Protein AF-A0A352NA90-F1 (afdb_monomer_lite)

Secondary structure (DSSP, 8-state):
------HHHHHHHEEEETTEEEEEHHHHHHHTTS-HHHHHHHHHHTGGGS-GGGEEEPPHHHHHHHHHHS---SS---SSPPEEEE--

Foldseek 3Di:
DPPDDPVVLVVLQFDQDPNFTKGFLCSVCVVVVHDSVVSVVVCVVVVVVDDPVQKDFDDPVVVVVVCVVVVDDPPDDDPDGTMMGTDD

Structure (mmCIF, N/CA/C/O backbone):
data_AF-A0A352NA90-F1
#
_entry.id   AF-A0A352NA90-F1
#
loop_
_atom_site.group_PDB
_atom_site.id
_atom_site.type_symbol
_atom_site.label_atom_id
_atom_site.label_alt_id
_atom_site.label_comp_id
_atom_site.label_asym_id
_atom_site.label_entity_id
_atom_site.label_seq_id
_atom_site.pdbx_PDB_ins_code
_atom_site.Cartn_x
_atom_site.Cartn_y
_atom_site.Cartn_z
_atom_site.occupancy
_atom_site.B_iso_or_equiv
_atom_site.auth_seq_id
_atom_site.auth_comp_id
_atom_site.auth_asym_id
_atom_site.auth_atom_id
_atom_site.pdbx_PDB_model_num
ATOM 1 N N . MET A 1 1 ? 7.715 9.024 -21.778 1.00 36.19 1 MET A N 1
ATOM 2 C CA . MET A 1 1 ? 6.316 8.633 -22.053 1.00 36.19 1 MET A CA 1
ATOM 3 C C . MET A 1 1 ? 5.730 8.081 -20.763 1.00 36.19 1 MET A C 1
ATOM 5 O O . MET A 1 1 ? 6.377 7.241 -20.157 1.00 36.19 1 MET A O 1
ATOM 9 N N . LYS A 1 2 ? 4.589 8.598 -20.286 1.00 48.69 2 LYS A N 1
ATOM 10 C CA . LYS A 1 2 ? 3.846 7.989 -19.169 1.00 48.69 2 LYS A CA 1
ATOM 11 C C . LYS A 1 2 ? 3.172 6.743 -19.739 1.00 48.69 2 LYS A C 1
ATOM 13 O O . LYS A 1 2 ? 2.219 6.887 -20.498 1.00 48.69 2 LYS A O 1
ATOM 18 N N . GLU A 1 3 ? 3.701 5.559 -19.452 1.00 61.91 3 GLU A N 1
ATOM 19 C CA . GLU A 1 3 ? 2.966 4.331 -19.744 1.00 61.91 3 GLU A CA 1
ATOM 20 C C . GLU A 1 3 ? 1.680 4.348 -18.917 1.00 61.91 3 GLU A C 1
ATOM 22 O O . GLU A 1 3 ? 1.700 4.493 -17.692 1.00 61.91 3 GLU A O 1
ATOM 27 N N . LEU A 1 4 ? 0.545 4.302 -19.608 1.00 63.12 4 LEU A N 1
ATOM 28 C CA . LEU A 1 4 ? -0.756 4.164 -18.979 1.00 63.12 4 LEU A CA 1
ATOM 29 C C . LEU A 1 4 ? -0.850 2.723 -18.492 1.00 63.12 4 LEU A C 1
ATOM 31 O O . LEU A 1 4 ? -0.990 1.796 -19.286 1.00 63.12 4 LEU A O 1
ATOM 35 N N . ILE A 1 5 ? -0.722 2.538 -17.182 1.00 67.06 5 ILE A N 1
ATOM 36 C CA . ILE A 1 5 ? -0.931 1.235 -16.563 1.00 67.06 5 ILE A CA 1
ATOM 37 C C . ILE A 1 5 ? -2.399 0.844 -16.799 1.00 67.06 5 ILE A C 1
ATOM 39 O O . ILE A 1 5 ? -3.285 1.629 -16.446 1.00 67.06 5 ILE A O 1
ATOM 43 N N . PRO A 1 6 ? -2.680 -0.348 -17.358 1.00 73.38 6 PRO A N 1
ATOM 44 C CA . PRO A 1 6 ? -4.044 -0.830 -17.533 1.00 73.38 6 PRO A CA 1
ATOM 45 C C . PRO A 1 6 ? -4.791 -0.847 -16.197 1.00 73.38 6 PRO A C 1
ATOM 47 O O . PRO A 1 6 ? -4.295 -1.405 -15.213 1.00 73.38 6 PRO A O 1
ATOM 50 N N . VAL A 1 7 ? -5.991 -0.264 -16.162 1.00 72.06 7 VAL A N 1
ATOM 51 C CA . VAL A 1 7 ? -6.826 -0.187 -14.948 1.00 72.06 7 VAL A CA 1
ATOM 52 C C . VAL A 1 7 ? -7.115 -1.583 -14.388 1.00 72.06 7 VAL A C 1
ATOM 54 O O . VAL A 1 7 ? -7.064 -1.784 -13.182 1.00 72.06 7 VAL A O 1
ATOM 57 N N . GLU A 1 8 ? -7.271 -2.578 -15.258 1.00 74.56 8 GLU A N 1
ATOM 58 C CA . GLU A 1 8 ? -7.475 -3.991 -14.912 1.00 74.56 8 GLU A CA 1
ATOM 59 C C . GLU A 1 8 ? -6.342 -4.561 -14.038 1.00 74.56 8 GLU A C 1
ATOM 61 O O . GLU A 1 8 ? -6.583 -5.302 -13.082 1.00 74.56 8 GLU A O 1
ATOM 66 N N . ARG A 1 9 ? -5.084 -4.177 -14.314 1.00 72.88 9 AR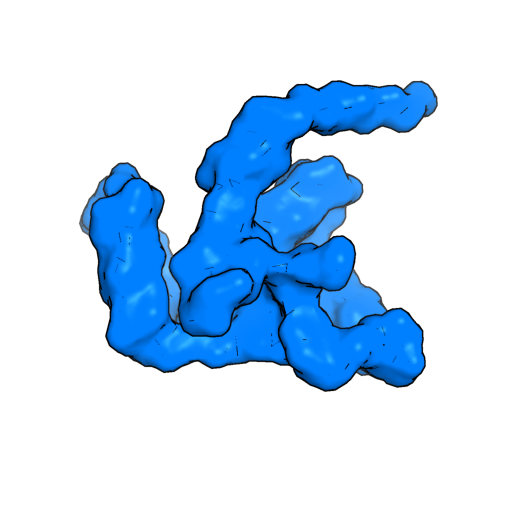G A N 1
ATOM 67 C CA . ARG A 1 9 ? -3.933 -4.589 -13.492 1.00 72.88 9 ARG A CA 1
ATOM 68 C C . ARG A 1 9 ? -3.989 -3.956 -12.110 1.00 72.88 9 ARG A C 1
ATOM 70 O O . ARG A 1 9 ? -3.641 -4.613 -11.132 1.00 72.88 9 ARG A O 1
ATOM 77 N N . ILE A 1 10 ? -4.431 -2.705 -12.028 1.00 74.50 10 ILE A N 1
ATOM 78 C CA . ILE A 1 10 ? -4.597 -1.990 -10.761 1.00 74.50 10 ILE A CA 1
ATOM 79 C C . ILE A 1 10 ? -5.717 -2.654 -9.955 1.00 74.50 10 ILE A C 1
ATOM 81 O O . ILE A 1 10 ? -5.500 -3.001 -8.799 1.00 74.50 10 ILE A O 1
ATOM 85 N N . GLU A 1 11 ? -6.871 -2.913 -10.571 1.00 75.44 11 GLU A N 1
ATOM 86 C CA . GLU A 1 11 ? -8.026 -3.544 -9.925 1.00 75.44 11 GLU A CA 1
ATOM 87 C C . GLU A 1 11 ? -7.720 -4.949 -9.399 1.00 75.44 11 GLU A C 1
ATOM 89 O O . GLU A 1 11 ? -8.071 -5.250 -8.261 1.00 75.44 11 GLU A O 1
ATOM 94 N N . SER A 1 12 ? -6.976 -5.771 -10.150 1.00 75.81 12 SER A N 1
ATOM 95 C CA . SER A 1 12 ? -6.560 -7.111 -9.696 1.00 75.81 12 SER A CA 1
ATOM 96 C C . SER A 1 12 ? -5.659 -7.106 -8.450 1.00 75.81 12 SER A C 1
ATOM 98 O O . SER A 1 12 ? -5.601 -8.092 -7.717 1.00 75.81 12 SER A O 1
ATOM 100 N N . LYS A 1 13 ? -4.957 -5.991 -8.204 1.00 75.25 13 LYS A N 1
ATOM 101 C CA . LYS A 1 13 ? -4.024 -5.794 -7.082 1.00 75.25 13 LYS A CA 1
ATOM 102 C C . LYS A 1 13 ? -4.668 -5.016 -5.923 1.00 75.25 13 LYS A C 1
ATOM 104 O O . LYS A 1 13 ? -4.071 -4.894 -4.850 1.00 75.25 13 LYS A O 1
ATOM 109 N N . ILE A 1 14 ? -5.882 -4.488 -6.115 1.00 80.50 14 ILE A N 1
ATOM 110 C CA . ILE A 1 14 ? -6.667 -3.834 -5.066 1.00 80.50 14 ILE A CA 1
ATOM 111 C C . ILE A 1 14 ? -7.372 -4.897 -4.230 1.00 80.50 14 ILE A C 1
ATOM 113 O O . ILE A 1 14 ? -8.117 -5.737 -4.720 1.00 80.50 14 ILE A O 1
ATOM 117 N N . LEU A 1 15 ? -7.168 -4.816 -2.923 1.00 75.81 15 LEU A N 1
ATOM 118 C CA . LEU A 1 15 ? -7.686 -5.765 -1.951 1.00 75.81 15 LEU A CA 1
ATOM 119 C C . LEU A 1 15 ? -8.580 -5.026 -0.968 1.00 75.81 15 LEU A C 1
ATOM 121 O O . LEU A 1 15 ? -8.240 -3.939 -0.500 1.00 75.81 15 LEU A O 1
ATOM 125 N N . LEU A 1 16 ? -9.713 -5.629 -0.629 1.00 74.12 16 LEU A N 1
ATOM 126 C CA . LEU A 1 16 ? -10.700 -5.028 0.256 1.00 74.12 16 LEU A CA 1
ATOM 127 C C . LEU A 1 16 ? -10.505 -5.573 1.676 1.00 74.12 16 LEU A C 1
ATOM 129 O O . LEU A 1 16 ? -10.866 -6.709 1.974 1.00 74.12 16 LEU A O 1
ATOM 133 N N . ILE A 1 17 ? -9.883 -4.780 2.550 1.00 73.81 17 ILE A N 1
ATOM 134 C CA . ILE A 1 17 ? -9.596 -5.153 3.944 1.00 73.81 17 ILE A CA 1
ATOM 135 C C . ILE A 1 17 ? -10.268 -4.154 4.873 1.00 73.81 17 ILE A C 1
ATOM 137 O O . ILE A 1 17 ? -10.039 -2.954 4.763 1.00 73.81 17 ILE A O 1
ATOM 141 N N . ARG A 1 18 ? -11.100 -4.648 5.802 1.00 72.00 18 ARG A N 1
ATOM 142 C CA . ARG A 1 18 ? -11.870 -3.813 6.746 1.00 72.00 18 ARG A CA 1
ATOM 143 C C . ARG A 1 18 ? -12.685 -2.709 6.050 1.00 72.00 18 ARG A C 1
ATOM 145 O O . ARG A 1 18 ? -12.741 -1.591 6.546 1.00 72.00 18 ARG A O 1
ATOM 152 N N . GLY A 1 19 ? -13.241 -2.990 4.868 1.00 73.75 19 GLY A N 1
ATOM 153 C CA . GLY A 1 19 ? -13.980 -1.999 4.070 1.00 73.75 19 GLY A CA 1
ATOM 154 C C . GLY A 1 19 ? -13.108 -0.992 3.309 1.00 73.75 19 GLY A C 1
ATOM 155 O O . GLY A 1 19 ? -13.639 -0.108 2.648 1.00 73.75 19 GLY A O 1
ATOM 156 N N . HIS A 1 20 ? -11.781 -1.127 3.359 1.00 74.88 20 HIS A N 1
ATOM 157 C CA . HIS A 1 20 ? -10.841 -0.222 2.704 1.00 74.88 20 HIS A CA 1
ATOM 158 C C . HIS A 1 20 ? -10.182 -0.876 1.493 1.00 74.88 20 HIS A C 1
ATOM 160 O O . HIS A 1 20 ? -9.840 -2.058 1.534 1.00 74.88 20 HIS A O 1
ATOM 166 N N . LYS A 1 21 ? -9.965 -0.089 0.432 1.00 79.88 21 LYS A N 1
ATOM 167 C CA . LYS A 1 21 ? -9.171 -0.487 -0.736 1.00 79.88 21 LYS A CA 1
ATOM 168 C C . LYS A 1 21 ? -7.686 -0.356 -0.411 1.00 79.88 21 LYS A C 1
ATOM 170 O O . LYS A 1 21 ? -7.191 0.719 -0.075 1.00 79.88 21 LYS A O 1
ATOM 175 N N . VAL A 1 22 ? -6.976 -1.469 -0.485 1.00 77.19 22 VAL A N 1
ATOM 176 C CA . VAL A 1 22 ? -5.595 -1.584 -0.030 1.00 77.19 22 VAL A CA 1
ATOM 177 C C . VAL A 1 22 ? -4.794 -2.350 -1.066 1.00 77.19 22 VAL A C 1
ATOM 179 O O . VAL A 1 22 ? -5.217 -3.404 -1.519 1.00 77.19 22 VAL A O 1
ATOM 182 N N . MET A 1 23 ? -3.608 -1.866 -1.394 1.00 82.00 23 MET A N 1
ATOM 183 C CA . MET A 1 23 ? -2.676 -2.515 -2.308 1.00 82.00 23 MET A CA 1
ATOM 184 C C . MET A 1 23 ? -1.435 -2.974 -1.542 1.00 82.00 23 MET A C 1
ATOM 186 O O . MET A 1 23 ? -1.075 -2.398 -0.511 1.00 82.00 23 MET A O 1
ATOM 190 N N . LEU A 1 24 ? -0.768 -4.034 -1.991 1.00 79.94 24 LEU A N 1
ATOM 191 C CA . LEU A 1 24 ? 0.496 -4.431 -1.373 1.00 79.94 24 LEU A CA 1
ATOM 192 C C . LEU A 1 24 ? 1.616 -3.480 -1.794 1.00 79.94 24 LEU A C 1
ATOM 194 O O . LEU A 1 24 ? 1.651 -3.002 -2.923 1.00 79.94 24 LEU A O 1
ATOM 198 N N . ALA A 1 25 ? 2.571 -3.227 -0.896 1.00 75.75 25 ALA A N 1
ATOM 199 C CA . ALA A 1 25 ? 3.698 -2.355 -1.222 1.00 75.75 25 ALA A CA 1
ATOM 200 C C . ALA A 1 25 ? 4.529 -2.899 -2.398 1.00 75.75 25 ALA A C 1
ATOM 202 O O . ALA A 1 25 ? 5.104 -2.112 -3.137 1.00 75.75 25 ALA A O 1
ATOM 203 N N . HIS A 1 26 ? 4.571 -4.226 -2.582 1.00 77.19 26 HIS A N 1
ATOM 204 C CA . HIS A 1 26 ? 5.255 -4.857 -3.714 1.00 77.19 26 HIS A CA 1
ATOM 205 C C . HIS A 1 26 ? 4.548 -4.575 -5.048 1.00 77.19 26 HIS A C 1
ATOM 207 O O . HIS A 1 26 ? 5.203 -4.179 -6.002 1.00 77.19 26 HIS A O 1
ATOM 213 N N . ASP A 1 27 ? 3.219 -4.703 -5.078 1.00 80.44 27 ASP A N 1
ATOM 214 C CA . ASP A 1 27 ? 2.378 -4.383 -6.232 1.00 80.44 27 ASP A CA 1
ATOM 215 C C . ASP A 1 27 ? 2.515 -2.909 -6.611 1.00 80.44 27 ASP A C 1
ATOM 217 O O . ASP A 1 27 ? 2.700 -2.567 -7.774 1.00 80.44 27 ASP A O 1
ATOM 221 N N . LEU A 1 28 ? 2.481 -2.029 -5.609 1.00 79.94 28 LEU A N 1
ATOM 222 C CA . LEU A 1 28 ? 2.655 -0.596 -5.8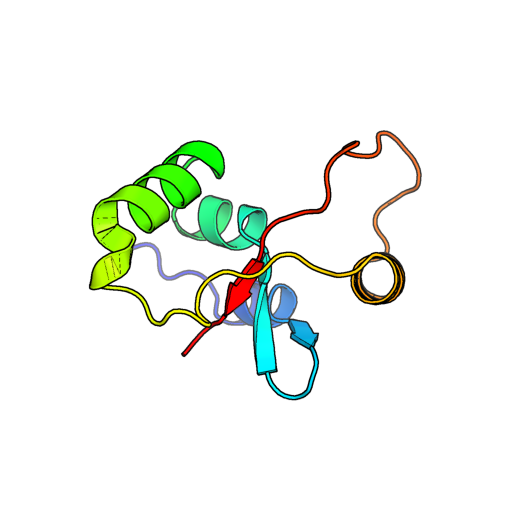08 1.00 79.94 28 LEU A CA 1
ATOM 223 C C . LEU A 1 28 ? 4.051 -0.266 -6.350 1.00 79.94 28 LEU A C 1
ATOM 225 O O . LEU A 1 28 ? 4.197 0.571 -7.235 1.00 79.94 28 LEU A O 1
ATOM 229 N N . ALA A 1 29 ? 5.080 -0.926 -5.828 1.00 82.81 29 ALA A N 1
ATOM 230 C CA . ALA A 1 29 ? 6.450 -0.741 -6.275 1.00 82.81 29 ALA A CA 1
ATOM 231 C C . ALA A 1 29 ? 6.638 -1.212 -7.727 1.00 82.81 29 ALA A C 1
ATOM 233 O O . ALA A 1 29 ? 7.217 -0.483 -8.526 1.00 82.81 29 ALA A O 1
ATOM 234 N N . GLU A 1 30 ? 6.055 -2.358 -8.091 1.00 82.31 30 GLU A N 1
ATOM 235 C CA . GLU A 1 30 ? 6.016 -2.868 -9.466 1.00 82.31 30 GLU A CA 1
ATOM 236 C C . GLU A 1 30 ? 5.297 -1.894 -10.413 1.00 82.31 30 GLU A C 1
ATOM 238 O O . GLU A 1 30 ? 5.820 -1.578 -11.479 1.00 82.31 30 GLU A O 1
ATOM 243 N N . LEU A 1 31 ? 4.148 -1.349 -9.998 1.00 78.88 31 LEU A N 1
ATOM 244 C CA . LEU A 1 31 ? 3.386 -0.358 -10.768 1.00 78.88 31 LEU A CA 1
ATOM 245 C C . LEU A 1 31 ? 4.189 0.919 -11.040 1.00 78.88 31 LEU A C 1
ATOM 247 O O . LEU A 1 31 ? 4.130 1.465 -12.138 1.00 78.88 31 LEU A O 1
ATOM 251 N N . TYR A 1 32 ? 4.951 1.397 -10.057 1.00 78.94 32 TYR A N 1
ATOM 252 C CA . TYR A 1 32 ? 5.807 2.575 -10.218 1.00 78.94 32 TYR A CA 1
ATOM 253 C C . TYR A 1 32 ? 7.201 2.255 -10.778 1.00 78.94 32 TYR A C 1
ATOM 255 O O . TYR A 1 32 ? 8.000 3.177 -10.946 1.00 78.94 32 TYR A O 1
ATOM 263 N N . GLY A 1 33 ? 7.516 0.985 -11.053 1.00 81.56 33 GLY A N 1
ATOM 264 C CA . GLY A 1 33 ? 8.844 0.562 -11.505 1.00 81.56 33 GLY A CA 1
ATOM 265 C C . GLY A 1 33 ? 9.961 0.867 -10.500 1.00 81.56 33 GLY A C 1
ATOM 266 O O . GLY A 1 33 ? 11.103 1.104 -10.890 1.00 81.56 33 GLY A O 1
ATOM 267 N N . VAL A 1 34 ? 9.641 0.916 -9.205 1.00 84.31 34 VAL A N 1
ATOM 268 C CA . VAL A 1 34 ? 10.596 1.171 -8.119 1.00 84.31 34 VAL A CA 1
ATOM 269 C C . VAL A 1 34 ? 10.762 -0.069 -7.253 1.00 84.31 34 VAL A C 1
ATOM 271 O O . VAL A 1 34 ? 9.915 -0.951 -7.220 1.00 84.31 34 VAL A O 1
ATOM 274 N N . GLU A 1 35 ? 11.847 -0.139 -6.489 1.00 83.81 35 GLU A N 1
ATOM 275 C CA . GLU A 1 35 ? 11.989 -1.189 -5.484 1.00 83.81 35 GLU A CA 1
ATOM 276 C C . GLU A 1 35 ? 11.062 -0.947 -4.287 1.00 83.81 35 GLU A C 1
ATOM 278 O O . GLU A 1 35 ? 10.978 0.171 -3.768 1.00 83.81 35 GLU A O 1
ATOM 283 N N . THR A 1 36 ? 10.456 -2.016 -3.758 1.00 81.56 36 THR A N 1
ATOM 284 C CA . THR A 1 36 ? 9.618 -1.972 -2.546 1.00 81.56 36 THR A CA 1
ATOM 285 C C . THR A 1 36 ? 10.339 -1.303 -1.380 1.00 81.56 36 THR A C 1
ATOM 287 O O . THR A 1 36 ? 9.754 -0.498 -0.661 1.00 81.56 36 THR A O 1
ATOM 290 N N . LYS A 1 37 ? 11.638 -1.581 -1.212 1.00 81.50 37 LYS A N 1
ATOM 291 C CA . LYS A 1 37 ? 12.465 -0.957 -0.174 1.00 81.50 37 LYS A CA 1
ATOM 292 C C . LYS A 1 37 ? 12.545 0.560 -0.356 1.00 81.50 37 LYS A C 1
ATOM 294 O O . LYS A 1 37 ? 12.333 1.298 0.601 1.00 81.50 37 LYS A O 1
ATOM 299 N N . ARG A 1 38 ? 12.788 1.025 -1.584 1.00 83.69 38 ARG A N 1
ATOM 300 C CA . ARG A 1 38 ? 12.894 2.451 -1.914 1.00 83.69 38 ARG A CA 1
ATOM 301 C C . ARG A 1 38 ? 11.557 3.168 -1.745 1.00 83.69 38 ARG A C 1
ATOM 303 O O . ARG A 1 38 ? 11.538 4.283 -1.235 1.00 83.69 38 ARG A O 1
ATOM 310 N N . LEU A 1 39 ? 10.447 2.514 -2.092 1.00 83.50 39 LEU A N 1
ATOM 311 C CA . LEU A 1 39 ? 9.100 3.024 -1.837 1.00 83.50 39 LEU A CA 1
ATOM 312 C C . LEU A 1 39 ? 8.841 3.187 -0.331 1.00 83.50 39 LEU A C 1
ATOM 314 O O . LEU A 1 39 ? 8.486 4.277 0.109 1.00 83.50 39 LEU A O 1
ATOM 318 N N . LEU A 1 40 ? 9.121 2.154 0.472 1.00 82.44 40 LEU A N 1
ATOM 319 C CA . LEU A 1 40 ? 8.991 2.205 1.935 1.00 82.44 40 LEU A CA 1
ATOM 320 C C . LEU A 1 40 ? 9.884 3.288 2.561 1.00 82.44 40 LEU A C 1
ATOM 322 O O . LEU A 1 40 ? 9.451 4.006 3.461 1.00 82.44 40 LEU A O 1
ATOM 326 N N . GLU A 1 41 ? 11.123 3.436 2.088 1.00 86.19 41 GLU A N 1
ATOM 327 C CA . GLU A 1 41 ? 12.040 4.488 2.538 1.00 86.19 41 GLU A CA 1
ATOM 328 C C . GLU A 1 41 ? 11.515 5.888 2.212 1.00 86.19 41 GLU A C 1
ATOM 330 O O . GLU A 1 41 ? 11.568 6.773 3.066 1.00 86.19 41 GLU A O 1
ATOM 335 N N . GLN A 1 42 ? 10.981 6.099 1.006 1.00 84.19 42 GLN A N 1
ATOM 336 C CA . GLN A 1 42 ? 10.391 7.376 0.602 1.00 84.19 42 GLN A CA 1
ATOM 337 C C . GLN A 1 42 ? 9.144 7.706 1.419 1.00 84.19 42 GLN A C 1
ATOM 339 O O . GLN A 1 42 ? 9.010 8.844 1.871 1.00 84.19 42 GLN A O 1
ATOM 344 N N . THR A 1 43 ? 8.270 6.726 1.662 1.00 80.88 43 THR A N 1
ATOM 345 C CA . THR A 1 43 ? 7.094 6.909 2.519 1.00 80.88 43 THR A CA 1
ATOM 346 C C . THR A 1 43 ? 7.506 7.231 3.950 1.00 80.88 43 THR A C 1
ATOM 348 O O . THR A 1 43 ? 6.961 8.155 4.537 1.00 80.88 43 THR A O 1
ATOM 351 N N . ARG A 1 44 ? 8.517 6.547 4.500 1.00 82.25 44 ARG A N 1
ATOM 352 C CA . ARG A 1 44 ?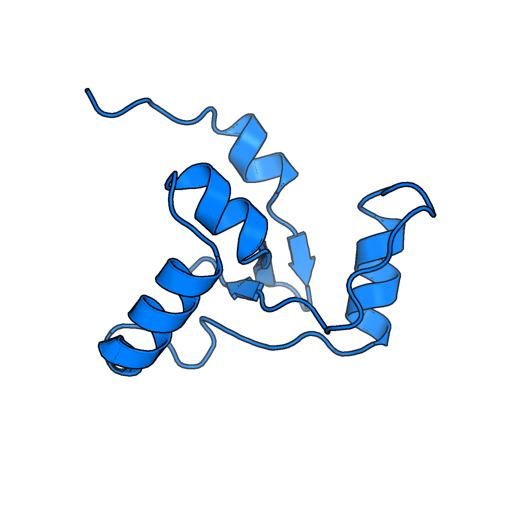 9.029 6.822 5.852 1.00 82.25 44 ARG A CA 1
ATOM 353 C C . ARG A 1 44 ? 9.678 8.200 5.973 1.00 82.25 44 ARG A C 1
ATOM 355 O O . ARG A 1 44 ? 9.413 8.912 6.935 1.00 82.25 44 ARG A O 1
ATOM 362 N N . ARG A 1 45 ? 10.505 8.600 5.001 1.00 84.44 45 ARG A N 1
ATOM 363 C CA . ARG A 1 45 ? 11.156 9.925 4.982 1.00 84.44 45 ARG A CA 1
ATOM 364 C C . ARG A 1 45 ? 10.149 11.058 4.817 1.00 84.44 45 ARG A C 1
ATOM 366 O O . ARG A 1 45 ? 10.300 12.104 5.436 1.00 84.44 45 ARG A O 1
ATOM 373 N N . ASN A 1 46 ? 9.117 10.833 4.009 1.00 84.75 46 ASN A N 1
ATOM 374 C CA . ASN A 1 46 ? 8.057 11.799 3.747 1.00 84.75 46 ASN A CA 1
ATOM 375 C C . ASN A 1 46 ? 6.769 11.469 4.508 1.00 84.75 46 ASN A C 1
ATOM 377 O O . ASN A 1 46 ? 5.696 11.821 4.029 1.00 84.75 46 ASN A O 1
ATOM 381 N N . ALA A 1 47 ? 6.848 10.829 5.680 1.00 79.44 47 ALA A N 1
ATOM 382 C CA . ALA A 1 47 ? 5.660 10.364 6.402 1.00 79.44 47 ALA A CA 1
ATOM 383 C C . ALA A 1 47 ? 4.649 11.494 6.659 1.00 79.44 47 ALA A C 1
ATOM 385 O O . ALA A 1 47 ? 3.456 11.277 6.537 1.00 79.44 47 ALA A O 1
ATOM 386 N N . LYS A 1 48 ? 5.119 12.734 6.868 1.00 82.81 48 LYS A N 1
ATOM 387 C CA . LYS A 1 48 ? 4.271 13.933 7.022 1.00 82.81 48 LYS A CA 1
ATOM 388 C C . LYS A 1 48 ? 3.385 14.261 5.807 1.00 82.81 48 LYS A C 1
ATOM 390 O O . LYS A 1 48 ? 2.445 15.032 5.945 1.00 82.81 48 LYS A O 1
ATOM 395 N N . ARG A 1 49 ? 3.714 13.757 4.612 1.00 81.69 49 ARG A N 1
ATOM 396 C CA . ARG A 1 49 ? 2.927 13.947 3.378 1.00 81.69 49 ARG A CA 1
ATOM 397 C C . ARG A 1 49 ? 1.867 12.871 3.179 1.00 81.69 49 ARG A C 1
ATOM 399 O O . ARG A 1 49 ? 1.003 13.047 2.327 1.00 81.69 49 ARG A O 1
ATOM 406 N N . PHE A 1 50 ? 1.959 11.767 3.912 1.00 76.12 50 PHE A N 1
ATOM 407 C CA . PHE A 1 50 ? 1.033 10.655 3.793 1.00 76.12 50 PHE A CA 1
ATOM 408 C C . PHE A 1 50 ? 0.124 10.604 5.026 1.00 76.12 50 PHE A C 1
ATOM 410 O O . PHE A 1 50 ? 0.576 10.905 6.129 1.00 76.12 50 PHE A O 1
ATOM 417 N N . PRO A 1 51 ? -1.151 10.222 4.865 1.00 77.44 51 PRO A N 1
ATOM 418 C CA . PRO A 1 51 ? -2.008 9.908 6.003 1.00 77.44 51 PRO A CA 1
ATOM 419 C C . PRO A 1 51 ? -1.381 8.816 6.880 1.00 77.44 51 PRO A C 1
ATOM 421 O O . PRO A 1 51 ? -0.743 7.906 6.352 1.00 77.44 51 PRO A O 1
ATOM 424 N N . GLU A 1 52 ? -1.602 8.843 8.196 1.00 71.38 52 GLU A N 1
ATOM 425 C CA . GLU A 1 52 ? -1.106 7.781 9.093 1.00 71.38 52 GLU A CA 1
ATOM 426 C C . GLU A 1 52 ? -1.661 6.397 8.709 1.00 71.38 52 GLU A C 1
ATOM 428 O O . GLU A 1 52 ? -0.952 5.394 8.773 1.00 71.38 52 GLU A O 1
ATOM 433 N N . ASP A 1 53 ? -2.880 6.357 8.167 1.00 71.62 53 ASP A N 1
ATOM 434 C CA . ASP A 1 53 ? -3.523 5.139 7.665 1.00 71.62 53 ASP A CA 1
ATOM 435 C C . ASP A 1 53 ? -3.012 4.678 6.290 1.00 71.62 53 ASP A C 1
ATOM 437 O O . ASP A 1 53 ? -3.492 3.678 5.746 1.00 71.62 53 ASP A O 1
ATOM 441 N N . PHE A 1 54 ? -2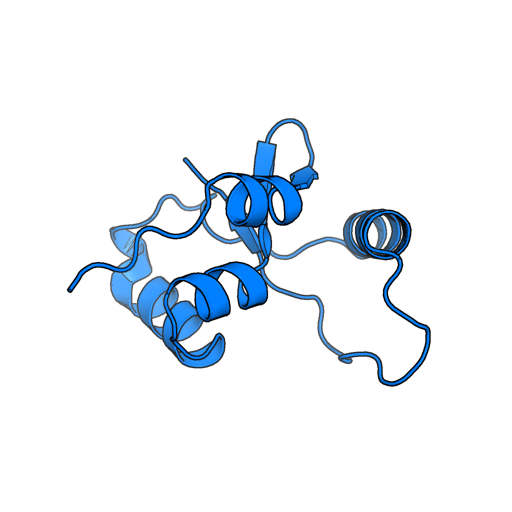.084 5.417 5.676 1.00 73.19 54 PHE A N 1
ATOM 442 C CA . PHE A 1 54 ? -1.586 5.104 4.342 1.00 73.19 54 PHE A CA 1
ATOM 443 C C . PHE A 1 54 ? -0.775 3.818 4.330 1.00 73.19 54 PHE A C 1
ATOM 445 O O . PHE A 1 54 ? -0.816 3.097 3.344 1.00 73.19 54 PHE A O 1
ATOM 452 N N . MET A 1 55 ? -0.042 3.504 5.397 1.00 72.50 55 MET A N 1
ATOM 453 C CA . MET A 1 55 ? 0.804 2.318 5.438 1.00 72.50 55 MET A CA 1
ATOM 454 C C . MET A 1 55 ? 0.619 1.574 6.750 1.00 72.50 55 MET A C 1
ATOM 456 O O . MET A 1 55 ? 0.981 2.074 7.809 1.00 72.50 55 MET A O 1
ATOM 460 N N . PHE A 1 56 ? 0.095 0.353 6.677 1.00 73.38 56 PHE A N 1
ATOM 461 C CA . PHE A 1 56 ? -0.132 -0.474 7.856 1.00 73.38 56 PHE A CA 1
ATOM 462 C C . PHE A 1 56 ? 0.340 -1.909 7.636 1.00 73.38 56 PHE A C 1
ATOM 464 O O . PHE A 1 56 ? 0.414 -2.421 6.512 1.00 73.38 56 PHE A O 1
ATOM 471 N N . GLN A 1 57 ? 0.708 -2.552 8.739 1.00 72.19 57 GLN A N 1
ATOM 472 C CA . GLN A 1 57 ? 1.111 -3.948 8.756 1.00 72.19 57 GLN A CA 1
ATOM 473 C C . GLN A 1 57 ? -0.128 -4.824 8.937 1.00 72.19 57 GLN A C 1
ATOM 475 O O . GLN A 1 57 ? -0.964 -4.553 9.799 1.00 72.19 57 GLN A O 1
ATOM 480 N N . LEU A 1 58 ? -0.246 -5.880 8.133 1.00 67.69 58 LEU A N 1
ATOM 481 C CA . LEU A 1 58 ? -1.317 -6.852 8.317 1.00 67.69 58 LEU A CA 1
ATOM 482 C C . LEU A 1 58 ? -1.110 -7.688 9.574 1.00 67.69 58 LEU A C 1
ATOM 484 O O . LEU A 1 58 ? 0.004 -8.110 9.896 1.00 67.69 58 LEU A O 1
ATOM 488 N N . THR A 1 59 ? -2.222 -8.027 10.213 1.00 72.75 59 THR A N 1
ATOM 489 C CA . THR A 1 59 ? -2.267 -9.120 11.182 1.00 72.75 59 THR A CA 1
ATOM 490 C C . THR A 1 59 ? -2.102 -10.469 10.473 1.00 72.75 59 THR A C 1
ATOM 492 O O . THR A 1 59 ? -2.355 -10.616 9.274 1.00 72.75 59 THR A O 1
ATOM 495 N N . ARG A 1 60 ? -1.700 -11.506 11.219 1.00 69.88 60 ARG A N 1
ATOM 496 C CA . ARG A 1 60 ? -1.544 -12.864 10.665 1.00 69.88 60 ARG A CA 1
ATOM 497 C C . ARG A 1 60 ? -2.835 -13.404 10.039 1.00 69.88 60 ARG A C 1
ATOM 499 O O . ARG A 1 60 ? -2.762 -14.119 9.045 1.00 69.88 60 ARG A O 1
ATOM 506 N N . GLN A 1 61 ? -3.992 -13.048 10.597 1.00 70.69 61 GLN A N 1
ATOM 507 C CA . GLN A 1 61 ? -5.304 -13.449 10.079 1.00 70.69 61 GLN A CA 1
ATOM 508 C C . GLN A 1 61 ? -5.604 -12.787 8.730 1.00 70.69 61 GLN A C 1
ATOM 510 O O . GLN A 1 61 ? -5.986 -13.464 7.781 1.00 70.69 61 GLN A O 1
ATOM 515 N N . GLU A 1 62 ? -5.350 -11.484 8.604 1.00 71.12 62 GLU A N 1
ATOM 516 C CA . GLU A 1 62 ? -5.526 -10.773 7.332 1.00 71.12 62 GLU A CA 1
ATOM 517 C C . GLU A 1 62 ? -4.541 -11.266 6.267 1.00 71.12 62 GLU A C 1
ATOM 519 O O . GLU A 1 62 ? -4.894 -11.351 5.092 1.00 71.12 62 GLU A O 1
ATOM 524 N N . LEU A 1 63 ? -3.322 -11.648 6.670 1.00 68.88 63 LEU A N 1
ATOM 525 C CA . LEU A 1 63 ? -2.364 -12.292 5.773 1.00 68.88 63 LEU A CA 1
ATOM 526 C C . LEU A 1 63 ? -2.853 -13.671 5.303 1.00 68.88 63 LEU A C 1
ATOM 528 O O . LEU A 1 63 ? -2.654 -14.012 4.140 1.00 68.88 63 LEU A O 1
ATOM 532 N N . ALA A 1 64 ? -3.471 -14.470 6.174 1.00 67.06 64 ALA A N 1
ATOM 533 C CA . ALA A 1 64 ? -4.014 -15.775 5.800 1.00 67.06 64 ALA A CA 1
ATOM 534 C C . ALA A 1 64 ? -5.175 -15.633 4.805 1.00 67.06 64 ALA A C 1
ATOM 536 O O . ALA A 1 64 ? -5.165 -16.282 3.761 1.00 67.06 64 ALA A O 1
ATOM 537 N N . ASN A 1 65 ? -6.105 -14.710 5.069 1.00 67.00 65 ASN A N 1
ATOM 538 C CA . ASN A 1 65 ? -7.204 -14.397 4.151 1.00 67.00 65 ASN A CA 1
ATOM 539 C C . ASN A 1 65 ? -6.681 -13.887 2.803 1.00 67.00 65 ASN A C 1
ATOM 541 O O . ASN A 1 65 ? -7.175 -14.281 1.751 1.00 67.00 65 ASN A O 1
ATOM 545 N N . LEU A 1 66 ? -5.623 -13.072 2.824 1.00 65.19 66 LEU A N 1
ATOM 546 C CA . LEU A 1 66 ? -4.952 -12.615 1.616 1.00 65.19 66 LEU A CA 1
ATOM 547 C C . LEU A 1 66 ? -4.324 -13.759 0.817 1.00 65.19 66 LEU A C 1
ATOM 549 O O . LEU A 1 66 ? -4.525 -13.832 -0.388 1.00 65.19 66 LEU A O 1
ATOM 553 N N . ARG A 1 67 ? -3.555 -14.636 1.472 1.00 60.31 67 ARG A N 1
ATOM 554 C CA . ARG A 1 67 ? -2.935 -15.808 0.828 1.00 60.31 67 ARG A CA 1
ATOM 555 C C . ARG A 1 67 ? -3.976 -16.793 0.298 1.00 60.31 67 ARG A C 1
ATOM 557 O O . ARG A 1 67 ? -3.653 -17.600 -0.560 1.00 60.31 67 ARG A O 1
ATOM 564 N N . SER A 1 68 ? -5.197 -16.752 0.826 1.00 57.22 68 SER A N 1
ATOM 565 C CA . SER A 1 68 ? -6.317 -17.532 0.305 1.00 57.22 68 SER A CA 1
ATOM 566 C C . SER A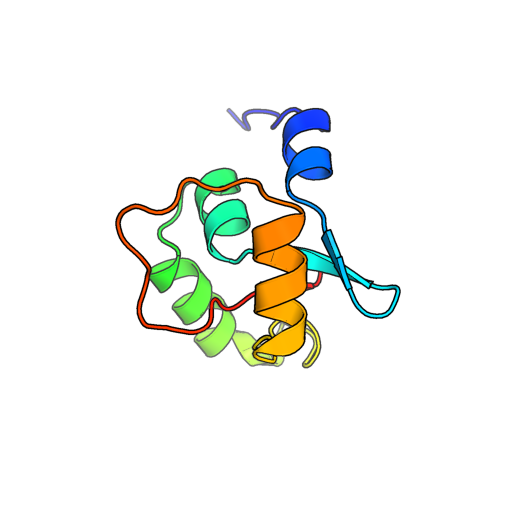 1 68 ? -6.962 -16.888 -0.925 1.00 57.22 68 SER A C 1
ATOM 568 O O . SER A 1 68 ? -7.476 -17.615 -1.767 1.00 57.22 68 SER A O 1
ATOM 570 N N . GLN A 1 69 ? -6.964 -15.553 -1.031 1.00 58.16 69 GLN A N 1
ATOM 571 C CA . GLN A 1 69 ? -7.503 -14.829 -2.192 1.00 58.16 69 GLN A CA 1
ATOM 572 C C . GLN A 1 69 ? -6.508 -14.758 -3.350 1.00 58.16 69 GLN A C 1
ATOM 574 O O . GLN A 1 69 ? -6.871 -14.957 -4.504 1.00 58.16 69 GLN A O 1
ATOM 579 N N . ILE A 1 70 ? -5.241 -14.493 -3.042 1.00 58.50 70 ILE A N 1
ATOM 580 C CA . ILE A 1 70 ? -4.146 -14.592 -3.994 1.00 58.50 70 ILE A CA 1
ATOM 581 C C . ILE A 1 70 ? -3.658 -16.024 -3.861 1.00 58.50 70 ILE A C 1
ATOM 583 O O . ILE A 1 70 ? -2.907 -16.316 -2.937 1.00 58.50 70 ILE A O 1
ATOM 587 N N . ALA A 1 71 ? -4.121 -16.924 -4.727 1.00 45.00 71 ALA A N 1
ATOM 588 C CA . ALA A 1 71 ? -3.667 -18.311 -4.798 1.00 45.00 71 ALA A CA 1
ATOM 589 C C . ALA A 1 71 ? -2.176 -18.375 -5.198 1.00 45.00 71 ALA A C 1
ATOM 591 O O . ALA A 1 71 ? -1.815 -18.825 -6.280 1.00 45.00 71 ALA A O 1
ATOM 592 N N . THR A 1 72 ? -1.281 -17.850 -4.362 1.00 43.69 72 THR A N 1
ATOM 593 C CA . THR A 1 72 ? 0.155 -17.874 -4.599 1.00 43.69 72 THR A CA 1
ATOM 594 C C . THR A 1 72 ? 0.687 -19.184 -4.046 1.00 43.69 72 THR A C 1
ATOM 596 O O . THR A 1 72 ? 0.709 -19.417 -2.835 1.00 43.69 72 THR A O 1
ATOM 599 N N . SER A 1 73 ? 1.076 -20.038 -4.986 1.00 36.16 73 SER A N 1
ATOM 600 C CA . SER A 1 73 ? 1.837 -21.275 -4.841 1.00 36.16 73 SER A CA 1
ATOM 601 C C . SER A 1 73 ? 2.724 -21.349 -3.592 1.00 36.16 73 SER A C 1
ATOM 603 O O . SER A 1 73 ? 3.495 -20.445 -3.267 1.00 36.16 73 SER A O 1
ATOM 605 N N . SER A 1 74 ? 2.646 -22.497 -2.929 1.00 40.22 74 SER A N 1
ATOM 606 C CA . SER A 1 74 ? 3.291 -22.911 -1.682 1.00 40.22 74 SER A CA 1
ATOM 607 C C . SER A 1 74 ? 4.805 -23.168 -1.781 1.00 40.22 74 SER A C 1
ATOM 609 O O . SER A 1 74 ? 5.305 -24.108 -1.172 1.00 40.22 74 SER A O 1
ATOM 611 N N . TRP A 1 75 ? 5.566 -22.333 -2.493 1.00 43.69 75 TRP A N 1
ATOM 612 C CA . TRP A 1 75 ? 7.025 -22.478 -2.591 1.00 43.69 75 TRP A CA 1
ATOM 613 C C . TRP A 1 75 ? 7.737 -21.131 -2.404 1.00 43.69 75 TRP A C 1
ATOM 615 O O . TRP A 1 75 ? 7.681 -20.262 -3.264 1.00 43.69 75 TRP A O 1
ATOM 625 N N . GLY A 1 76 ? 8.410 -20.963 -1.257 1.00 46.94 76 GLY A N 1
ATOM 626 C CA . GLY A 1 76 ? 9.322 -19.835 -1.003 1.00 46.94 76 GLY A CA 1
ATOM 627 C C . GLY A 1 76 ? 8.728 -18.663 -0.214 1.00 46.94 76 GLY A C 1
ATOM 628 O O . GLY A 1 76 ? 8.769 -17.521 -0.656 1.00 46.94 76 GLY A O 1
ATOM 629 N N . GLY A 1 77 ? 8.161 -18.925 0.967 1.00 50.22 77 GLY A N 1
ATOM 630 C CA . GLY A 1 77 ? 7.550 -17.891 1.807 1.00 50.22 77 GLY A CA 1
ATOM 631 C C . GLY A 1 77 ? 8.527 -16.798 2.261 1.00 50.22 77 GLY A C 1
ATOM 632 O O . GLY A 1 77 ? 9.525 -17.076 2.927 1.00 50.22 77 GLY A O 1
ATOM 633 N N . SER A 1 78 ? 8.186 -15.537 1.978 1.00 49.53 78 SER A N 1
ATOM 634 C CA . SER A 1 78 ? 8.765 -14.387 2.677 1.00 49.53 78 SER A CA 1
ATOM 635 C C . SER A 1 78 ? 8.477 -14.519 4.177 1.00 49.53 78 SER A C 1
ATOM 637 O O . SER A 1 78 ? 7.321 -14.614 4.589 1.00 49.53 78 SER A O 1
ATOM 639 N N . ARG A 1 79 ? 9.530 -14.547 5.004 1.00 53.28 79 ARG A N 1
ATOM 640 C CA . ARG A 1 79 ? 9.439 -14.702 6.473 1.00 53.28 79 ARG A CA 1
ATOM 641 C C . ARG A 1 79 ? 8.881 -13.462 7.185 1.00 53.28 79 ARG A C 1
ATOM 643 O O . ARG A 1 79 ? 8.736 -13.480 8.404 1.00 53.28 79 ARG A O 1
ATOM 650 N N . TYR A 1 80 ? 8.569 -12.399 6.445 1.00 51.97 80 TYR A N 1
ATOM 651 C CA . TYR A 1 80 ? 8.123 -11.122 6.988 1.00 51.97 80 TYR A CA 1
ATOM 652 C C . TYR A 1 80 ? 6.693 -10.802 6.557 1.00 51.97 80 TYR A C 1
ATOM 654 O O . TYR A 1 80 ? 6.319 -10.983 5.399 1.00 51.97 80 TYR A O 1
ATOM 662 N N . LEU A 1 81 ? 5.902 -10.297 7.509 1.00 57.78 81 LEU A N 1
ATOM 663 C CA . LEU A 1 81 ? 4.566 -9.760 7.256 1.00 57.78 81 LEU A CA 1
ATOM 664 C C . LEU A 1 81 ? 4.676 -8.633 6.209 1.00 57.78 81 LEU A C 1
ATOM 666 O O . LEU A 1 81 ? 5.397 -7.662 6.459 1.00 57.78 81 LEU A O 1
ATOM 670 N N . PRO A 1 82 ? 4.007 -8.744 5.048 1.00 63.75 82 PRO A N 1
ATOM 671 C CA . PRO A 1 82 ? 4.097 -7.738 4.003 1.00 63.75 82 PRO A CA 1
ATOM 672 C C . PRO A 1 82 ? 3.430 -6.433 4.447 1.00 63.75 82 PRO A C 1
ATOM 674 O O . PRO A 1 82 ? 2.327 -6.432 4.999 1.00 63.75 82 PRO A O 1
ATOM 677 N N . TYR A 1 83 ? 4.103 -5.318 4.169 1.00 63.75 83 TYR A N 1
ATOM 678 C CA . TYR A 1 83 ? 3.544 -3.979 4.326 1.00 63.75 83 TYR A CA 1
ATOM 679 C C . TYR A 1 83 ? 2.584 -3.667 3.180 1.00 63.75 83 TYR A C 1
ATOM 681 O O . TYR A 1 83 ? 2.785 -4.087 2.033 1.00 63.75 83 TYR A O 1
ATOM 689 N N . ARG A 1 84 ? 1.536 -2.914 3.496 1.00 66.81 84 ARG A N 1
ATOM 690 C CA . ARG A 1 84 ? 0.510 -2.494 2.547 1.00 66.81 84 ARG A CA 1
ATOM 691 C C . ARG A 1 84 ? 0.381 -0.995 2.490 1.00 66.81 84 ARG A C 1
ATOM 693 O O . ARG A 1 84 ? 0.714 -0.313 3.452 1.00 66.81 84 ARG A O 1
ATOM 700 N N . VAL A 1 85 ? -0.148 -0.535 1.367 1.00 63.56 85 VAL A N 1
ATOM 701 C CA . VAL A 1 85 ? -0.462 0.855 1.105 1.00 63.56 85 VAL A CA 1
ATOM 702 C C . VAL A 1 85 ? -1.965 0.999 0.881 1.00 63.56 85 VAL A C 1
ATOM 704 O O . VAL A 1 85 ? -2.534 0.357 -0.002 1.00 63.56 85 VAL A O 1
ATOM 707 N N . ARG A 1 86 ? -2.627 1.812 1.701 1.00 71.75 86 ARG A N 1
ATOM 708 C CA . ARG A 1 86 ? -4.024 2.203 1.515 1.00 71.75 86 ARG A CA 1
ATOM 709 C C . ARG A 1 86 ? -4.099 3.194 0.361 1.00 71.75 86 ARG A C 1
ATOM 711 O O . ARG A 1 86 ? -3.369 4.182 0.343 1.00 71.75 86 ARG A O 1
ATOM 718 N N . LEU A 1 87 ? -4.989 2.927 -0.586 1.00 60.91 87 LEU A N 1
ATOM 719 C CA . LEU A 1 87 ? -5.317 3.894 -1.626 1.00 60.91 87 LEU A CA 1
ATOM 720 C C . LEU A 1 87 ? -6.394 4.822 -1.051 1.00 60.91 87 LEU A C 1
ATOM 722 O O . LEU A 1 87 ? -7.438 4.339 -0.604 1.00 60.91 87 LEU A O 1
ATOM 726 N N . ILE A 1 88 ? -6.072 6.116 -0.972 1.00 53.62 88 ILE A N 1
ATOM 727 C CA . ILE A 1 88 ? -7.016 7.194 -0.636 1.00 53.62 88 ILE A CA 1
ATOM 728 C C . ILE A 1 88 ? -7.935 7.497 -1.815 1.00 53.62 88 ILE A C 1
ATOM 730 O O . ILE A 1 88 ? -7.458 7.388 -2.967 1.00 53.62 88 ILE A O 1
#

Sequence (88 aa):
MKELIPVERIESKILLIRGHKVMLAHDLAELYGVETKRLLEQTRRNAKRFPEDFMFQLTRQELANLRSQIATSSWGGSRYLPYRVRLI

pLDDT: mean 70.06, std 12.37, range [36.16, 86.19]

Radius of gyration: 13.47 Å; chains: 1; bounding box: 27×37×33 Å

=== Feature glossary ===
The features interleaved in this record are:

— What the protein is —

Sequence gives the chain of amino acids in standard one-letter code (A=alanine, C=cysteine, …, Y=tyrosine), read N→C. It is the only feature that is directly encoded by the gene; all structural features are derived from the folded form of this sequence.

Database cross-references. InterPro integrates a dozen domain/family signature databases into unified entries with residue-range hits. GO terms attach function/process/location labels with evidence codes. CATH codes position the fold in a four-level structural taxonomy. Organism is the NCBI-taxonomy species name.

— Where its atoms are —

Atomic coordinates in PDBx/mmCIF format — the same representation the Protein Data Bank distributes. Each line of the _atom_site loop places one backbone atom in Cartesian space (units: ångströms, origin: arbitrary).

The six renders are orthographic views along the three Cartesian axes in both directions. Representation (cartoon, sticks, or surface) and color scheme (sequence-rainbow or by-chain) vary across proteins so the training set covers all the common visualization conventions.

— Local backbone conformation —

Eight-state secondary structure (DSSP): H is the canonical α-helix, G the tighter 3₁₀-helix, I th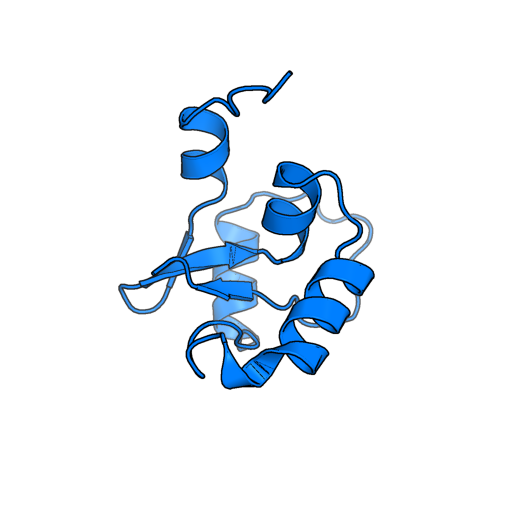e wider π-helix; E/B are β-structure, T and S are turns and bends, and '-' is everything else. DSSP derives these from the pattern of main-chain N–H···O=C hydrogen bonds, not from the sequence.

P-SEA three-state annotation labels each residue as helix, strand, or coil based purely on the geometry of the Cα trace. It serves as a fallback when the full backbone (and thus DSSP) is unavailable.

The φ/ψ torsion pair specifies the backbone conformation at each residue. φ rotates about the N–Cα bond, ψ about the Cα–C bond. Steric clashes forbid most of the (φ, ψ) plane — the allowed regions (α-helix basin, β-sheet basin, left-handed helix) are the Ramachandran-allowed regions.

— Global shape and packing —

The geometric summary reports three shape descriptors. Rg (radius of gyration) measures how spread out the Cα atoms are about their centre of mass; compact globular proteins have small Rg, elongated or unfolded ones large. Cα contacts (<8 Å, |i−j|>4) count long-range residue pairs in spatial proximity — high for tightly packed folds, near zero for rods or random coil. The bounding-box extents give the protein's footprint along x, y, z in Å.

Solvent-accessible surface area (SASA) is the area in Å² traced out by the centre of a 1.4 Å probe sphere (a water molecule) rolled over the protein's van der Waals surface (Shrake–Rupley / Lee–Richards construction). Buried residues have near-zero SASA; fully exposed residues can exceed 200 Å². The total SASA scales roughly with the number of surface residues.

The contact map is a binary N×N matrix image: pixel (i, j) is dark where Cα_i and Cα_j are within 8 Å and |i−j|>4. Because the |i−j|>4 filter removes local helical contacts, off-diagonal stripes parallel to the main diagonal indicate parallel β-sheets; stripes perpendicular to it indicate antiparallel β-sheets. The Ramachandran plot scatters every residue's (φ, ψ) pair against the sterically allowed regions. The PAE heatmap renders the predicted-aligned-error matrix.

— Structural neighborhood —

3Di is Foldseek's structural alphabet. Each residue is assigned one of twenty discrete states based on how its Cα sits relative to its spatial (not sequential) neighbors. Aligning 3Di strings finds structural homologs roughly as well as full 3D superposition, but orders of magnitude faster.

Nearest PDB neighbors are the top structural matches found by Foldseek when searching this structure against the entire Protein Data Bank. Each hit reports a TM-score (0 to 1; >0.5 almost always implies the same fold) and an E-value. These are *structural* homologs — they may share no detectable sequence similarity.

— Confidence and disorder —

For AlphaFold models, the B-factor field carries pLDDT — the model's own estimate of local accuracy on a 0–100 scale. Regions with pLDDT<50 should be treated as essentially unmodeled; they often correspond to intrinsically disordered segments.

Crystallographic B-factors measure how much each atom's electron density is smeared out, in Å². They rise in mobile loops and surface residues and fall in the buried interior. In AlphaFold models this column is repurposed to hold pLDDT instead.

Predicted aligned error is AlphaFold's pairwise confidence. Unlike pLDDT (per-residue), PAE is per-residue-pair and captures whether two parts of the structure are correctly placed relative to each other. Units are ångströms of expected positional error.